Protein AF-X1KCS0-F1 (afdb_monomer_lite)

Radius of gyration: 18.53 Å; chains: 1; bounding box: 41×27×51 Å

Sequence (76 aa):
MWAGKKGLSKEWSERYWAAHWNLPSPQQGFEMLHRGVINVSELNMLLRALDVMPFWRDKLTAIAFRRLTRVDIRRM

Organism: NCBI:txid412755

Foldseek 3Di:
DVVVVVVDDPVRVVVVVVLVDDADDLLVLLVCCVVVVDHLVVSLVSCVSVVPPPVCSVVSNVPSDDDQDPVNVVVD

pLDDT: mean 91.47, std 6.75, range [64.06, 97.62]

Secondary structure (DSSP, 8-state):
-TGGGGT--HHHHHHHHHHTSPPPPHHHHHHHHHTTSS-HHHHHHHHHHTT--HHHHHHHHHTSSPPPPHHHHHT-

Structure (mmCIF, N/CA/C/O backbone):
data_AF-X1KCS0-F1
#
_entry.id   AF-X1KCS0-F1
#
loop_
_atom_site.group_PDB
_atom_site.id
_atom_site.type_symbol
_atom_site.label_atom_id
_atom_site.label_alt_id
_atom_site.label_comp_id
_atom_site.label_asym_id
_atom_site.label_entity_id
_atom_site.label_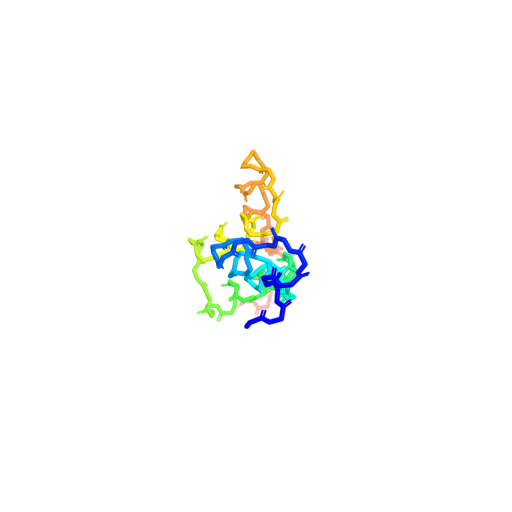seq_id
_atom_site.pdbx_PDB_ins_code
_atom_site.Cartn_x
_atom_site.Cartn_y
_atom_site.Cartn_z
_atom_site.occupancy
_atom_site.B_iso_or_equiv
_atom_site.auth_seq_id
_atom_site.auth_comp_id
_atom_site.auth_asym_id
_atom_site.auth_atom_id
_atom_site.pdbx_PDB_model_num
ATOM 1 N N . MET A 1 1 ? -17.699 -3.439 28.796 1.00 64.06 1 MET A N 1
ATOM 2 C CA . MET A 1 1 ? -16.667 -3.296 27.743 1.00 64.06 1 MET A CA 1
ATOM 3 C C . MET A 1 1 ? -15.580 -2.351 28.259 1.00 64.06 1 MET A C 1
ATOM 5 O O . MET A 1 1 ? -15.927 -1.267 28.712 1.00 64.06 1 MET A O 1
ATOM 9 N N . TRP A 1 2 ? -14.306 -2.757 28.297 1.00 81.38 2 TRP A N 1
ATOM 10 C CA . TRP A 1 2 ? -13.219 -1.963 28.909 1.00 81.38 2 TRP A CA 1
ATOM 11 C C . TRP A 1 2 ? -12.988 -0.603 28.231 1.00 81.38 2 TRP A C 1
ATOM 13 O O . TRP A 1 2 ? -12.778 0.386 28.926 1.00 81.38 2 TRP A O 1
ATOM 23 N N . ALA A 1 3 ? -13.116 -0.532 26.905 1.00 86.06 3 ALA A N 1
ATOM 24 C CA . ALA A 1 3 ? -12.965 0.709 26.144 1.00 86.06 3 ALA A CA 1
ATOM 25 C C . ALA A 1 3 ? -14.041 1.766 26.478 1.00 86.06 3 ALA A C 1
ATOM 27 O O . ALA A 1 3 ? -13.735 2.952 26.578 1.00 86.06 3 ALA A O 1
ATOM 28 N N . GLY A 1 4 ? -15.273 1.343 26.787 1.00 88.56 4 GLY A N 1
ATOM 29 C CA . GLY A 1 4 ? -16.344 2.253 27.216 1.00 88.56 4 GLY A CA 1
ATOM 30 C C . GLY A 1 4 ? -16.058 2.950 28.552 1.00 88.56 4 GLY A C 1
ATOM 31 O O . GLY A 1 4 ? -16.412 4.110 28.730 1.00 88.56 4 GLY A O 1
ATOM 32 N N . LYS A 1 5 ? -15.316 2.303 29.466 1.00 91.19 5 LYS A N 1
ATOM 33 C CA . LYS A 1 5 ? -14.846 2.940 30.716 1.00 91.19 5 LYS A CA 1
ATOM 34 C C . LYS A 1 5 ? -13.814 4.049 30.470 1.00 91.19 5 LYS A C 1
ATOM 36 O O . LYS A 1 5 ? -13.493 4.794 31.387 1.00 91.19 5 LYS A O 1
ATOM 41 N N . LYS A 1 6 ? -13.263 4.127 29.256 1.00 88.06 6 LYS A N 1
ATOM 42 C CA . LYS A 1 6 ? -12.308 5.147 28.807 1.00 88.06 6 LYS A CA 1
ATOM 43 C C . LYS A 1 6 ? -12.962 6.213 27.916 1.00 88.06 6 LYS A C 1
ATOM 45 O O . LYS A 1 6 ? -12.249 7.018 27.336 1.00 88.06 6 LYS A O 1
ATOM 50 N N . GLY A 1 7 ? -14.295 6.220 27.802 1.00 92.75 7 GLY A N 1
ATOM 51 C CA . GLY A 1 7 ? -15.037 7.204 27.007 1.00 92.75 7 GLY A CA 1
ATOM 52 C C . GLY A 1 7 ? -15.088 6.917 25.501 1.00 92.75 7 GLY A C 1
ATOM 53 O O . GLY A 1 7 ? -15.587 7.748 24.749 1.00 92.75 7 GLY A O 1
ATOM 54 N N . LEU A 1 8 ? -14.606 5.757 25.040 1.00 93.06 8 LEU A N 1
ATOM 55 C CA . LEU A 1 8 ? -14.693 5.368 23.631 1.00 93.06 8 LEU A CA 1
ATOM 56 C C . LEU A 1 8 ? -16.062 4.753 23.318 1.00 93.06 8 LEU A C 1
ATOM 58 O O . LEU A 1 8 ? -16.521 3.847 24.020 1.00 93.06 8 LEU A O 1
ATOM 62 N N . SER A 1 9 ? -16.689 5.199 22.224 1.00 95.31 9 SER A N 1
ATOM 63 C CA . SER A 1 9 ? -17.856 4.506 21.667 1.00 95.31 9 SER A CA 1
ATOM 64 C C . SER A 1 9 ? -17.458 3.114 21.161 1.00 95.31 9 SER A C 1
ATOM 66 O O . SER A 1 9 ? -16.278 2.835 20.920 1.00 95.31 9 SER A O 1
ATOM 68 N N . LYS A 1 10 ? -18.438 2.222 20.973 1.00 92.81 10 LYS A N 1
ATOM 69 C CA . LYS A 1 10 ? -18.192 0.902 20.369 1.00 92.81 10 LYS A CA 1
ATOM 70 C C . LYS A 1 10 ? -17.533 1.038 18.988 1.00 92.81 10 LYS A C 1
ATOM 72 O O . LYS A 1 10 ? -16.516 0.402 18.749 1.00 92.81 10 LYS A O 1
ATOM 77 N N . GLU A 1 11 ? -18.050 1.938 18.151 1.00 94.56 11 GLU A N 1
ATOM 78 C CA . GLU A 1 11 ? -17.505 2.243 16.821 1.00 94.56 11 GLU A CA 1
ATOM 79 C C . GLU A 1 11 ? -16.030 2.668 16.887 1.00 94.56 11 GLU A C 1
ATOM 81 O O . GLU A 1 11 ? -15.186 2.128 16.175 1.00 94.56 11 GLU A O 1
ATOM 86 N N . TRP A 1 12 ? -15.688 3.607 17.774 1.00 93.88 12 TRP A N 1
ATOM 87 C CA . TRP A 1 12 ? -14.301 4.047 17.927 1.00 93.88 12 TRP A CA 1
ATOM 88 C C . TRP A 1 12 ? -13.406 2.947 18.491 1.00 93.88 12 TRP A C 1
ATOM 90 O O . TRP A 1 12 ? -12.260 2.820 18.071 1.00 93.88 12 TRP A O 1
ATOM 100 N N . SER A 1 13 ? -13.931 2.113 19.388 1.00 95.06 13 SER A N 1
ATOM 101 C CA . SER A 1 13 ? -13.203 0.959 19.923 1.00 95.06 13 SER A CA 1
ATOM 102 C C . SER A 1 13 ? -12.842 -0.040 18.817 1.00 95.06 13 SER A C 1
ATOM 104 O O . SER A 1 13 ? -11.718 -0.534 18.779 1.00 95.06 13 SER A O 1
ATOM 106 N N . GLU A 1 14 ? -13.768 -0.302 17.892 1.00 93.75 14 GLU A N 1
ATOM 107 C CA . GLU A 1 14 ? -13.554 -1.179 16.734 1.00 93.75 14 GLU A CA 1
ATOM 108 C C . GLU A 1 14 ? -12.551 -0.580 15.742 1.00 93.75 14 GLU A C 1
ATOM 110 O O . GLU A 1 14 ? -11.686 -1.294 15.240 1.00 93.75 14 GLU A O 1
ATOM 115 N N . ARG A 1 15 ? -12.598 0.736 15.505 1.00 92.81 15 ARG A N 1
ATOM 116 C CA . ARG A 1 15 ? -11.610 1.429 14.661 1.00 92.81 15 ARG A CA 1
ATOM 117 C C . ARG A 1 15 ? -10.208 1.404 15.256 1.00 92.81 15 ARG A C 1
ATOM 119 O O . ARG A 1 15 ? -9.260 1.111 14.537 1.00 92.81 15 ARG A O 1
ATOM 126 N N . TYR A 1 16 ? -10.072 1.671 16.556 1.00 91.62 16 TYR A N 1
ATOM 127 C CA . TYR A 1 16 ? -8.784 1.561 17.244 1.00 91.62 16 TYR A CA 1
ATOM 128 C C . TYR A 1 16 ? -8.242 0.133 17.200 1.00 91.62 16 TYR A C 1
ATOM 130 O O . TYR A 1 16 ? -7.047 -0.061 17.001 1.00 91.62 16 TYR A O 1
ATOM 138 N N . TRP A 1 17 ? -9.119 -0.866 17.331 1.00 91.12 17 TRP A N 1
ATOM 139 C CA . TRP A 1 17 ? -8.740 -2.263 17.155 1.00 91.12 17 TRP A CA 1
ATOM 140 C C . TRP A 1 17 ? -8.279 -2.553 15.720 1.00 91.12 17 TRP A C 1
ATOM 142 O O . TRP A 1 17 ? -7.244 -3.166 15.510 1.00 91.12 17 TRP A O 1
ATOM 152 N N . ALA A 1 18 ? -8.986 -2.069 14.703 1.00 90.88 18 ALA A N 1
ATOM 153 C CA . ALA A 1 18 ? -8.559 -2.244 13.315 1.00 90.88 18 ALA A CA 1
ATOM 154 C C . ALA A 1 18 ? -7.239 -1.513 12.988 1.00 90.88 18 ALA A C 1
ATOM 156 O O . ALA A 1 18 ? -6.474 -1.978 12.150 1.00 90.88 18 ALA A O 1
ATOM 157 N N . ALA A 1 19 ? -6.944 -0.394 13.648 1.00 91.19 19 ALA A N 1
ATOM 158 C CA . ALA A 1 19 ? -5.704 0.353 13.445 1.00 91.19 19 ALA A CA 1
ATOM 159 C C . ALA A 1 19 ? -4.485 -0.253 14.165 1.00 91.19 19 ALA A C 1
ATOM 161 O O . ALA A 1 19 ? -3.366 0.186 13.917 1.00 91.19 19 ALA A O 1
ATOM 162 N N . HIS A 1 20 ? -4.671 -1.235 15.061 1.00 92.00 20 HIS A N 1
ATOM 163 C CA . HIS A 1 20 ? -3.552 -1.835 15.805 1.00 92.00 20 HIS A CA 1
ATOM 164 C C . HIS A 1 20 ? -2.711 -2.802 14.969 1.00 92.00 20 HIS A C 1
ATOM 166 O O . HIS A 1 20 ? -1.600 -3.149 15.373 1.00 92.00 20 HIS A O 1
ATOM 172 N N . TRP A 1 21 ? -3.250 -3.274 13.842 1.00 94.25 21 TRP A N 1
ATOM 173 C CA . TRP A 1 21 ? -2.611 -4.317 13.059 1.00 94.25 21 TRP A CA 1
ATOM 174 C C . TRP A 1 21 ? -1.315 -3.788 12.448 1.00 94.25 21 TRP A C 1
ATOM 176 O O . TRP A 1 21 ? -1.295 -2.741 11.804 1.00 94.25 21 TRP A O 1
ATOM 186 N N . ASN A 1 22 ? -0.235 -4.554 12.597 1.00 95.62 22 ASN A N 1
ATOM 187 C CA . ASN A 1 22 ? 1.001 -4.286 11.874 1.00 95.62 22 ASN A CA 1
ATOM 188 C C . ASN A 1 22 ? 0.842 -4.741 10.425 1.00 95.62 22 ASN A C 1
ATOM 190 O O . ASN A 1 22 ? 0.658 -5.928 10.150 1.00 95.62 22 ASN A O 1
ATOM 194 N N . LEU A 1 23 ? 0.914 -3.787 9.504 1.00 96.38 23 LEU A N 1
ATOM 195 C CA . LEU A 1 23 ? 0.815 -4.050 8.076 1.00 96.38 23 LEU A CA 1
ATOM 196 C C . LEU A 1 23 ? 2.187 -4.421 7.487 1.00 96.38 23 LEU A C 1
ATOM 198 O O . LEU A 1 23 ? 3.214 -3.964 7.998 1.00 96.38 23 LEU A O 1
ATOM 202 N N . PRO A 1 24 ? 2.227 -5.210 6.395 1.00 97.12 24 PRO A N 1
ATOM 203 C CA . PRO A 1 24 ? 3.452 -5.417 5.631 1.00 97.12 24 PRO A CA 1
ATOM 204 C C . PRO A 1 24 ? 4.044 -4.092 5.140 1.00 97.12 24 PRO A C 1
ATOM 206 O O . PRO A 1 24 ? 3.313 -3.155 4.823 1.00 97.12 24 PRO A O 1
ATOM 209 N N . SER A 1 25 ? 5.366 -4.021 5.014 1.00 96.25 25 SER A N 1
ATOM 210 C CA . SER A 1 25 ? 6.031 -2.870 4.402 1.00 96.25 25 SER A CA 1
ATOM 211 C C . SER A 1 25 ? 5.737 -2.782 2.895 1.00 96.25 25 SER A C 1
ATO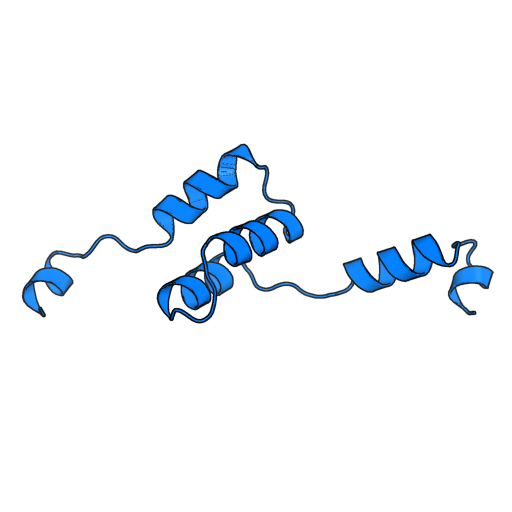M 213 O O . SER A 1 25 ? 5.395 -3.792 2.268 1.00 96.25 25 SER A O 1
ATOM 215 N N . PRO A 1 26 ? 5.933 -1.612 2.253 1.00 95.00 26 PRO A N 1
ATOM 216 C CA . PRO A 1 26 ? 5.815 -1.497 0.800 1.00 95.00 26 PRO A CA 1
ATOM 217 C C . PRO A 1 26 ? 6.701 -2.496 0.045 1.00 95.00 26 PRO A C 1
ATOM 219 O O . PRO A 1 26 ? 6.259 -3.079 -0.940 1.00 95.00 26 PRO A O 1
ATOM 222 N N . GLN A 1 27 ? 7.922 -2.752 0.531 1.00 94.38 27 GLN A N 1
ATOM 223 C CA . GLN A 1 27 ? 8.837 -3.728 -0.069 1.00 94.38 27 GLN A CA 1
ATOM 224 C C . GLN A 1 27 ? 8.279 -5.153 0.002 1.00 94.38 27 GLN A C 1
ATOM 226 O O . GLN A 1 27 ? 8.309 -5.859 -1.003 1.00 94.38 27 GLN A O 1
ATOM 231 N N . GLN A 1 28 ? 7.707 -5.553 1.144 1.00 95.94 28 GLN A N 1
ATOM 232 C CA . GLN A 1 28 ? 7.013 -6.840 1.262 1.00 95.94 28 GLN A CA 1
ATOM 233 C C . GLN A 1 28 ? 5.813 -6.906 0.304 1.00 95.94 28 GLN A C 1
ATOM 235 O O . GLN A 1 28 ? 5.599 -7.924 -0.347 1.00 95.94 28 GLN A O 1
ATOM 240 N N . GLY A 1 29 ? 5.073 -5.802 0.152 1.00 95.75 29 GLY A N 1
ATOM 241 C CA . GLY A 1 29 ? 4.021 -5.652 -0.855 1.00 95.75 29 GLY A CA 1
ATOM 242 C C . GLY A 1 29 ? 4.507 -5.905 -2.284 1.00 95.75 29 GLY A C 1
ATOM 243 O O . GLY A 1 29 ? 3.870 -6.641 -3.037 1.00 95.75 29 GLY A O 1
ATOM 244 N N . PHE A 1 30 ? 5.655 -5.338 -2.656 1.00 94.75 30 PHE A N 1
ATOM 245 C CA . PHE A 1 30 ? 6.243 -5.534 -3.982 1.00 94.75 30 PHE A CA 1
ATOM 246 C C . PHE A 1 30 ? 6.676 -6.983 -4.207 1.00 94.75 30 PHE A C 1
ATOM 248 O O . PHE A 1 30 ? 6.384 -7.541 -5.261 1.00 94.75 30 PHE A O 1
ATOM 255 N N . GLU A 1 31 ? 7.297 -7.621 -3.213 1.00 93.81 31 GLU A N 1
ATOM 256 C CA . GLU A 1 31 ? 7.665 -9.037 -3.298 1.00 93.81 31 GLU A CA 1
ATOM 257 C C . GLU A 1 31 ? 6.440 -9.945 -3.456 1.00 93.81 31 GLU A C 1
ATOM 259 O O . GLU A 1 31 ? 6.460 -10.862 -4.280 1.00 93.81 31 GLU A O 1
ATOM 264 N N . MET A 1 32 ? 5.362 -9.682 -2.707 1.00 95.75 32 MET A N 1
ATOM 265 C CA . MET A 1 32 ? 4.099 -10.414 -2.850 1.00 95.75 32 MET A CA 1
ATOM 266 C C . MET A 1 32 ? 3.520 -10.254 -4.260 1.00 95.75 32 MET A C 1
ATOM 268 O O . MET A 1 32 ? 3.086 -11.245 -4.851 1.00 95.75 32 MET A O 1
ATOM 272 N N . LEU A 1 33 ? 3.563 -9.038 -4.820 1.00 93.94 33 LEU A N 1
ATOM 273 C CA . LEU A 1 33 ? 3.116 -8.773 -6.189 1.00 93.94 33 LEU A CA 1
ATOM 274 C C . LEU A 1 33 ? 3.958 -9.547 -7.213 1.00 93.94 33 LEU A C 1
ATOM 276 O O . LEU A 1 33 ? 3.410 -10.192 -8.103 1.00 93.94 33 LEU A O 1
ATOM 280 N N . HIS A 1 34 ? 5.290 -9.528 -7.097 1.00 90.19 34 HIS A N 1
ATOM 281 C CA . HIS A 1 34 ? 6.174 -10.217 -8.053 1.00 90.19 34 HIS A CA 1
ATOM 282 C C . HIS A 1 34 ? 6.067 -11.731 -7.991 1.00 90.19 34 HIS A C 1
ATOM 284 O O . HIS A 1 34 ? 6.260 -12.397 -9.004 1.00 90.19 34 HIS A O 1
ATOM 290 N N . ARG A 1 35 ? 5.770 -12.279 -6.810 1.00 92.62 35 ARG A N 1
ATOM 291 C CA . ARG A 1 35 ? 5.525 -13.713 -6.624 1.00 92.62 35 ARG A CA 1
ATOM 292 C C . ARG A 1 35 ? 4.116 -14.134 -7.055 1.00 92.62 35 ARG A C 1
ATOM 294 O O . ARG A 1 35 ? 3.810 -15.318 -6.976 1.00 92.62 35 ARG A O 1
ATOM 301 N N . GLY A 1 36 ? 3.270 -13.194 -7.485 1.00 93.31 36 GLY A N 1
ATOM 302 C CA . GLY A 1 36 ? 1.886 -13.461 -7.881 1.00 93.31 36 GLY A CA 1
ATOM 303 C C . GLY A 1 36 ? 0.975 -13.848 -6.715 1.00 93.31 36 GLY A C 1
ATOM 304 O O . GLY A 1 36 ? -0.063 -14.461 -6.938 1.00 93.31 36 GLY A O 1
ATOM 305 N N . VAL A 1 37 ? 1.364 -13.520 -5.477 1.00 97.62 37 VAL A N 1
ATOM 306 C CA . VAL A 1 37 ? 0.565 -13.792 -4.268 1.00 97.62 37 VAL A CA 1
ATOM 307 C C . VAL A 1 37 ? -0.571 -12.780 -4.133 1.00 97.62 37 VAL A C 1
ATOM 309 O O . VAL A 1 37 ? -1.640 -13.126 -3.644 1.00 97.62 37 VAL A O 1
ATOM 312 N N . ILE A 1 38 ? -0.334 -11.545 -4.585 1.00 96.50 38 ILE A N 1
ATOM 313 C CA . ILE A 1 38 ? -1.333 -10.477 -4.650 1.00 96.50 38 ILE A CA 1
ATOM 314 C C . ILE A 1 38 ? -1.329 -9.823 -6.031 1.00 96.50 38 ILE A C 1
ATOM 316 O O . ILE A 1 38 ? -0.339 -9.886 -6.762 1.00 96.50 38 ILE A O 1
ATOM 320 N N . ASN A 1 39 ? -2.416 -9.142 -6.368 1.00 95.50 39 ASN A N 1
ATOM 321 C CA . ASN A 1 39 ? -2.544 -8.321 -7.564 1.00 95.50 39 ASN A CA 1
ATOM 322 C C . ASN A 1 39 ? -2.290 -6.822 -7.278 1.00 95.50 39 ASN A C 1
ATOM 324 O O . ASN A 1 39 ? -2.095 -6.385 -6.143 1.00 95.50 39 ASN A O 1
ATOM 328 N N . VAL A 1 40 ? -2.300 -6.001 -8.334 1.00 94.00 40 VAL A N 1
ATOM 329 C CA . VAL A 1 40 ? -2.047 -4.549 -8.244 1.00 94.00 40 VAL A CA 1
ATOM 330 C C . VAL A 1 40 ? -3.100 -3.816 -7.398 1.00 94.00 40 VAL A C 1
ATOM 332 O O . VAL A 1 40 ? -2.769 -2.852 -6.708 1.00 94.00 40 VAL A O 1
ATOM 335 N N . SER A 1 41 ? -4.360 -4.262 -7.416 1.00 96.19 41 SER A N 1
ATOM 336 C CA . SER A 1 41 ? -5.430 -3.662 -6.607 1.00 96.19 41 SER A CA 1
ATOM 337 C C . SER A 1 41 ? -5.195 -3.895 -5.113 1.00 96.19 41 SER A C 1
ATOM 339 O O . SER A 1 41 ? -5.323 -2.965 -4.316 1.00 96.19 41 SER A O 1
ATOM 341 N N . GLU A 1 42 ? -4.766 -5.099 -4.744 1.00 97.50 42 GLU A N 1
ATOM 342 C CA . GLU A 1 42 ? -4.397 -5.457 -3.372 1.00 97.50 42 GLU A CA 1
ATOM 343 C C . GLU A 1 42 ? -3.145 -4.702 -2.905 1.00 97.50 42 GLU A C 1
ATOM 345 O O . GLU A 1 42 ? -3.119 -4.188 -1.786 1.00 97.50 42 GLU A O 1
ATOM 350 N N . LEU A 1 43 ? -2.142 -4.523 -3.775 1.00 96.31 43 LEU A N 1
ATOM 351 C CA . LEU A 1 43 ? -0.997 -3.661 -3.467 1.00 96.31 43 LEU A CA 1
ATOM 352 C C . LEU A 1 43 ? -1.438 -2.209 -3.219 1.00 96.31 43 LEU A C 1
ATOM 354 O O . LEU A 1 43 ? -0.997 -1.582 -2.257 1.00 96.31 43 LEU A O 1
ATOM 358 N N . ASN A 1 44 ? -2.339 -1.666 -4.040 1.00 96.62 44 ASN A N 1
ATOM 359 C CA . ASN A 1 44 ? -2.862 -0.313 -3.843 1.00 96.62 44 ASN A CA 1
ATOM 360 C C . ASN A 1 44 ? -3.673 -0.191 -2.537 1.00 96.62 44 ASN A C 1
ATOM 362 O O . ASN A 1 44 ? -3.611 0.838 -1.861 1.00 96.62 44 ASN A O 1
ATOM 366 N N . MET A 1 45 ? -4.395 -1.248 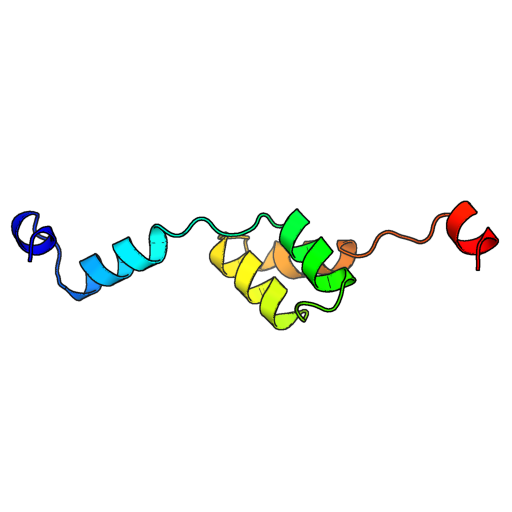-2.146 1.00 97.31 45 MET A N 1
ATOM 367 C CA . MET A 1 45 ? -5.074 -1.327 -0.850 1.00 97.31 45 MET A CA 1
ATOM 368 C C . MET A 1 45 ? -4.073 -1.263 0.309 1.00 97.31 45 MET A C 1
ATOM 370 O O . MET A 1 45 ? -4.275 -0.475 1.233 1.00 97.31 45 MET A O 1
ATOM 374 N N . LEU A 1 46 ? -2.971 -2.017 0.232 1.00 97.31 46 LEU A N 1
ATOM 375 C CA . LEU A 1 46 ? -1.896 -1.972 1.223 1.00 97.31 46 LEU A CA 1
ATOM 376 C C . LEU A 1 46 ? -1.271 -0.573 1.312 1.00 97.31 46 LEU A C 1
ATOM 378 O O . LEU A 1 46 ? -1.172 -0.014 2.399 1.00 97.31 46 LEU A O 1
ATOM 382 N N . LEU A 1 47 ? -0.906 0.033 0.178 1.00 97.00 47 LEU A N 1
ATOM 383 C CA . LEU A 1 47 ? -0.322 1.380 0.152 1.00 97.00 47 LEU A CA 1
ATOM 384 C C . LEU A 1 47 ? -1.289 2.436 0.707 1.00 97.00 47 LEU A C 1
ATOM 386 O O . LEU A 1 47 ? -0.862 3.377 1.371 1.00 97.00 47 LEU A O 1
ATOM 390 N N . ARG A 1 48 ? -2.599 2.279 0.480 1.00 96.81 48 ARG A N 1
ATOM 391 C CA . ARG A 1 48 ? -3.619 3.12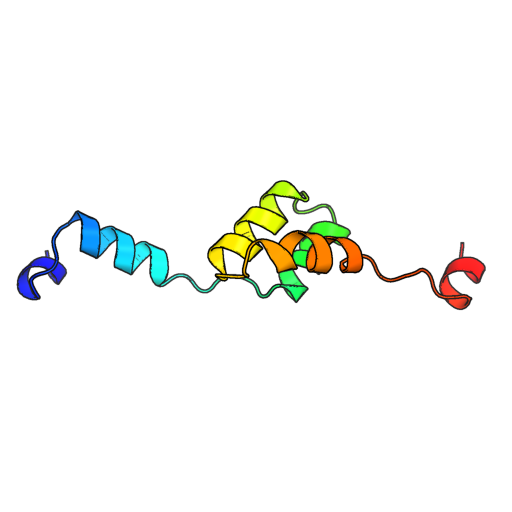5 1.108 1.00 96.81 48 ARG A CA 1
ATOM 392 C C . ARG A 1 48 ? -3.658 2.940 2.623 1.00 96.81 48 ARG A C 1
ATOM 394 O O . ARG A 1 48 ? -3.764 3.934 3.329 1.00 96.81 48 ARG A O 1
ATOM 401 N N . ALA A 1 49 ? -3.609 1.701 3.103 1.00 96.44 49 ALA A N 1
ATOM 402 C CA . ALA A 1 49 ? -3.648 1.393 4.529 1.00 96.44 49 ALA A CA 1
ATOM 403 C C . ALA A 1 49 ? -2.379 1.864 5.267 1.00 96.44 49 ALA A C 1
ATOM 405 O O . ALA A 1 49 ? -2.460 2.268 6.420 1.00 96.44 49 ALA A O 1
ATOM 406 N N . LEU A 1 50 ? -1.237 1.898 4.572 1.00 96.50 50 LEU A N 1
ATOM 407 C CA . LEU A 1 50 ? 0.025 2.496 5.028 1.00 96.50 50 LEU A CA 1
ATOM 408 C C . LEU A 1 50 ? 0.063 4.033 4.933 1.00 96.50 50 LEU A C 1
ATOM 410 O O . LEU A 1 50 ? 1.120 4.629 5.126 1.00 96.50 50 LEU A O 1
ATOM 414 N N . ASP A 1 51 ? -1.056 4.669 4.587 1.00 95.88 51 ASP A N 1
ATOM 415 C CA . ASP A 1 51 ? -1.190 6.121 4.431 1.00 95.88 51 ASP A CA 1
ATOM 416 C C . ASP A 1 51 ? -0.237 6.748 3.392 1.00 95.88 51 ASP A C 1
ATOM 418 O O . ASP A 1 51 ? 0.167 7.908 3.463 1.00 95.88 51 ASP A O 1
ATOM 422 N N . VAL A 1 52 ? 0.111 5.990 2.347 1.00 96.62 52 VAL A N 1
ATOM 423 C CA . VAL A 1 52 ? 0.844 6.538 1.202 1.00 96.62 52 VAL A CA 1
ATOM 424 C C . VAL A 1 52 ? -0.085 7.478 0.438 1.00 96.62 52 VAL A C 1
ATOM 426 O O . VAL A 1 52 ? -1.176 7.078 0.017 1.00 96.62 52 VAL A O 1
ATOM 429 N N . MET A 1 53 ? 0.344 8.721 0.208 1.00 96.94 53 MET A N 1
ATOM 430 C CA . MET A 1 53 ? -0.435 9.701 -0.558 1.00 96.94 53 MET A CA 1
ATOM 431 C C . MET A 1 53 ? -0.802 9.142 -1.948 1.00 96.94 53 MET A C 1
ATOM 433 O O . MET A 1 53 ? 0.074 8.585 -2.618 1.00 96.94 53 MET A O 1
ATOM 437 N N . PRO A 1 54 ? -2.047 9.329 -2.437 1.00 95.19 54 PRO A N 1
ATOM 438 C CA . PRO A 1 54 ? -2.490 8.809 -3.735 1.00 95.19 54 PRO A CA 1
ATOM 439 C C . PRO A 1 54 ? -1.540 9.113 -4.901 1.00 95.19 54 PRO A C 1
ATOM 441 O O . PRO A 1 54 ? -1.268 8.229 -5.706 1.00 95.19 54 PRO A O 1
ATOM 444 N N . PHE A 1 55 ? -0.956 10.317 -4.934 1.00 96.06 55 PHE A N 1
ATOM 445 C CA . PHE A 1 55 ? 0.009 10.739 -5.957 1.00 96.06 55 PHE A CA 1
ATOM 446 C C . PHE A 1 55 ? 1.223 9.800 -6.103 1.00 96.06 55 PHE A C 1
ATOM 448 O O . PHE A 1 55 ? 1.760 9.641 -7.202 1.00 96.06 55 PHE A O 1
ATOM 455 N N . TRP A 1 56 ? 1.668 9.178 -5.006 1.00 95.88 56 TRP A N 1
ATOM 456 C CA . TRP A 1 56 ? 2.850 8.316 -4.992 1.00 95.88 56 TRP A CA 1
ATOM 457 C C . TRP A 1 56 ? 2.542 6.848 -5.284 1.00 95.88 56 TRP A C 1
ATOM 459 O O . TRP A 1 56 ? 3.449 6.127 -5.691 1.00 95.88 56 TRP A O 1
ATOM 469 N N . ARG A 1 57 ? 1.295 6.390 -5.112 1.00 94.94 57 ARG A N 1
ATOM 470 C CA . ARG A 1 57 ? 0.949 4.958 -5.205 1.00 94.94 57 ARG A CA 1
ATOM 471 C C . ARG A 1 57 ? 1.233 4.385 -6.589 1.00 94.94 57 ARG A C 1
ATOM 473 O O . ARG A 1 57 ? 1.895 3.354 -6.696 1.00 94.94 57 ARG A O 1
ATOM 480 N N . ASP A 1 58 ? 0.836 5.099 -7.639 1.00 92.25 58 ASP A N 1
ATOM 481 C CA . ASP A 1 58 ? 1.076 4.669 -9.020 1.00 92.25 58 ASP A CA 1
ATOM 482 C C . ASP A 1 58 ? 2.570 4.680 -9.361 1.00 92.25 58 ASP A C 1
ATOM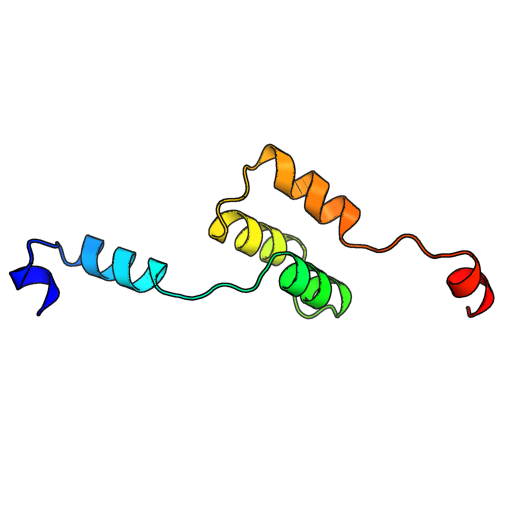 484 O O . ASP A 1 58 ? 3.073 3.774 -10.022 1.00 92.25 58 ASP A O 1
ATOM 488 N N . LYS A 1 59 ? 3.312 5.673 -8.852 1.00 92.88 59 LYS A N 1
ATOM 489 C CA . LYS A 1 59 ? 4.761 5.794 -9.082 1.00 92.88 59 LYS A CA 1
ATOM 490 C C . LYS A 1 59 ? 5.531 4.670 -8.400 1.00 92.88 59 LYS A C 1
ATOM 492 O O . LYS A 1 59 ? 6.415 4.086 -9.014 1.00 92.88 59 LYS A O 1
ATOM 497 N N . LEU A 1 60 ? 5.169 4.353 -7.157 1.00 92.44 60 LEU A N 1
ATOM 498 C CA . LEU A 1 60 ? 5.737 3.242 -6.398 1.00 92.44 60 LEU A CA 1
ATOM 499 C C . LEU A 1 60 ? 5.416 1.894 -7.047 1.00 92.44 60 LEU A C 1
ATOM 501 O O . LEU A 1 60 ? 6.302 1.060 -7.193 1.00 92.44 60 LEU A O 1
ATOM 505 N N . THR A 1 61 ? 4.175 1.703 -7.497 1.00 91.06 61 THR A N 1
ATOM 506 C CA . THR A 1 61 ? 3.757 0.475 -8.188 1.00 91.06 61 THR A CA 1
ATOM 507 C C . THR A 1 61 ? 4.502 0.305 -9.517 1.00 91.06 61 THR A C 1
ATOM 509 O O . THR A 1 61 ? 4.965 -0.790 -9.823 1.00 91.06 61 THR A O 1
ATOM 512 N N . ALA A 1 62 ? 4.704 1.383 -10.283 1.00 88.56 62 ALA A N 1
ATOM 513 C CA . ALA A 1 62 ? 5.431 1.338 -11.555 1.00 88.56 62 ALA A CA 1
ATOM 514 C C . ALA A 1 62 ? 6.902 0.916 -11.400 1.00 88.56 62 ALA A C 1
ATOM 516 O O . ALA A 1 62 ? 7.448 0.253 -12.280 1.00 88.56 62 ALA A O 1
ATOM 517 N N . ILE A 1 63 ? 7.538 1.274 -10.281 1.00 85.00 63 ILE A N 1
ATOM 518 C CA . ILE A 1 63 ? 8.917 0.870 -9.975 1.00 85.00 63 ILE A CA 1
ATOM 519 C C . ILE A 1 63 ? 8.995 -0.416 -9.152 1.00 85.00 63 ILE A C 1
ATOM 521 O O . ILE A 1 63 ? 10.096 -0.809 -8.769 1.00 85.00 63 ILE A O 1
ATOM 525 N N . ALA A 1 64 ? 7.862 -1.068 -8.868 1.00 84.06 64 ALA A N 1
ATOM 526 C CA . ALA A 1 64 ? 7.871 -2.318 -8.127 1.00 84.06 64 ALA A CA 1
ATOM 527 C C . ALA A 1 64 ? 8.737 -3.340 -8.873 1.00 84.06 64 ALA A C 1
ATOM 529 O O . ALA A 1 64 ? 9.579 -3.979 -8.259 1.00 84.06 64 ALA A O 1
ATOM 530 N N . PHE A 1 65 ? 8.605 -3.476 -10.194 1.00 73.56 65 PHE A N 1
ATOM 531 C CA . PHE A 1 65 ? 9.442 -4.397 -10.966 1.00 73.56 65 PHE A CA 1
ATOM 532 C C . PHE A 1 65 ? 10.874 -3.875 -11.121 1.00 73.56 65 PHE A C 1
ATOM 534 O O . PHE A 1 65 ? 11.106 -2.762 -11.602 1.00 73.56 65 PHE A O 1
ATOM 541 N N . ARG A 1 66 ? 11.865 -4.716 -10.791 1.00 70.00 66 ARG A N 1
ATOM 542 C CA . ARG A 1 66 ? 13.258 -4.421 -11.144 1.00 70.00 66 ARG A CA 1
ATOM 543 C C . ARG A 1 66 ? 13.395 -4.412 -12.667 1.00 70.00 66 ARG A C 1
ATOM 545 O O . ARG A 1 66 ? 12.944 -5.336 -13.343 1.00 70.00 66 ARG A O 1
ATOM 552 N N . ARG A 1 67 ? 14.066 -3.397 -13.213 1.00 70.94 67 ARG A N 1
ATOM 553 C CA . ARG A 1 67 ? 14.511 -3.438 -14.613 1.00 70.94 67 ARG A CA 1
ATOM 554 C C . ARG A 1 67 ? 15.431 -4.647 -14.786 1.00 70.94 67 ARG A C 1
ATOM 556 O O . ARG A 1 67 ? 16.346 -4.821 -13.979 1.00 70.94 67 ARG A O 1
ATOM 563 N N . LEU A 1 68 ? 15.192 -5.462 -15.816 1.00 76.94 68 LEU A N 1
ATOM 564 C CA . LEU A 1 68 ? 16.093 -6.562 -16.158 1.00 76.94 68 LEU A CA 1
ATOM 565 C C . LEU A 1 68 ? 17.491 -5.989 -16.371 1.00 76.94 68 LEU A C 1
ATOM 567 O O . LEU A 1 68 ? 17.696 -5.084 -17.183 1.00 76.94 68 LEU A O 1
ATOM 571 N N . THR A 1 69 ? 18.455 -6.490 -15.608 1.00 83.25 69 THR A N 1
ATOM 572 C CA . THR A 1 69 ? 19.844 -6.111 -15.816 1.00 83.25 69 THR A CA 1
ATOM 573 C C . THR A 1 69 ? 20.366 -6.802 -17.069 1.00 83.25 69 THR A C 1
ATOM 575 O O . THR A 1 69 ? 19.848 -7.827 -17.512 1.00 83.25 69 THR A O 1
ATOM 578 N N . ARG A 1 70 ? 21.472 -6.293 -17.613 1.00 89.31 70 ARG A N 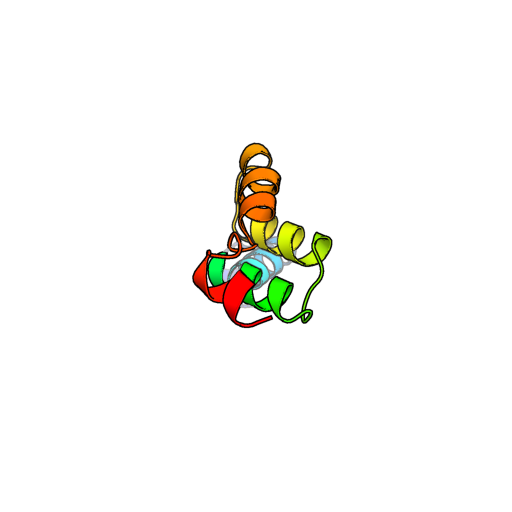1
ATOM 579 C CA . ARG A 1 70 ? 22.181 -6.964 -18.709 1.00 89.31 70 ARG A CA 1
ATOM 580 C C . ARG A 1 70 ? 22.524 -8.424 -18.388 1.00 89.31 70 ARG A C 1
ATOM 582 O O . ARG A 1 70 ? 22.576 -9.247 -19.293 1.00 89.31 70 ARG A O 1
ATOM 589 N N . VAL A 1 71 ? 22.792 -8.740 -17.119 1.00 91.06 71 VAL A N 1
ATOM 590 C CA . VAL A 1 71 ? 23.065 -10.114 -16.678 1.00 91.06 71 VAL A CA 1
ATOM 591 C C . VAL A 1 71 ? 21.795 -10.961 -16.703 1.00 91.06 71 VAL A C 1
ATOM 593 O O . VAL A 1 71 ? 21.869 -12.098 -17.152 1.00 91.06 71 VAL A O 1
ATOM 596 N N . ASP A 1 72 ? 20.648 -10.419 -16.284 1.00 86.06 72 ASP A N 1
ATOM 597 C CA . ASP A 1 72 ? 19.367 -11.138 -16.341 1.00 86.06 72 ASP A CA 1
ATOM 598 C C . ASP A 1 72 ? 18.992 -11.491 -17.785 1.00 86.06 72 ASP A C 1
ATOM 600 O O . ASP A 1 72 ? 18.643 -12.633 -18.054 1.00 86.06 72 ASP A O 1
ATOM 604 N N . ILE A 1 73 ? 19.172 -10.553 -18.725 1.00 87.94 73 ILE A N 1
ATOM 605 C CA . ILE A 1 73 ? 18.917 -10.774 -20.163 1.00 87.94 73 ILE A CA 1
ATOM 606 C C . ILE A 1 73 ? 19.811 -11.889 -20.732 1.00 87.94 73 ILE A C 1
ATOM 608 O O . ILE A 1 73 ? 19.396 -12.623 -21.616 1.00 87.94 73 ILE A O 1
ATOM 612 N N . ARG A 1 74 ? 21.043 -12.033 -20.229 1.00 91.38 74 ARG A N 1
ATOM 613 C CA . ARG A 1 74 ? 21.988 -13.077 -20.670 1.00 91.38 74 ARG A CA 1
ATOM 614 C C . ARG A 1 74 ? 21.693 -14.468 -20.107 1.00 91.38 74 ARG A C 1
ATOM 616 O O . ARG A 1 74 ? 22.316 -15.422 -20.558 1.00 91.38 74 ARG A O 1
ATOM 623 N N . ARG A 1 75 ? 20.869 -14.562 -19.062 1.00 85.88 75 ARG A N 1
ATOM 624 C CA . ARG A 1 75 ? 20.520 -15.816 -18.372 1.00 85.88 75 ARG A CA 1
ATOM 625 C C . ARG A 1 75 ? 19.148 -16.362 -18.794 1.00 85.88 75 ARG A C 1
ATOM 627 O O . ARG A 1 75 ? 18.749 -17.393 -18.260 1.00 85.88 75 ARG A O 1
ATOM 634 N N . MET A 1 76 ? 18.443 -15.649 -19.674 1.00 81.06 76 MET A N 1
ATOM 635 C CA . MET A 1 76 ? 17.239 -16.110 -20.376 1.00 81.06 76 MET A CA 1
ATOM 636 C C . MET A 1 76 ? 17.634 -17.003 -21.547 1.00 81.06 76 MET A C 1
ATOM 638 O O . MET A 1 76 ? 16.907 -17.990 -21.774 1.00 81.06 76 MET A O 1
#